Protein AF-G9KSZ7-F1 (afdb_monomer_lite)

Structure (mmCIF, N/CA/C/O backbone):
data_AF-G9KSZ7-F1
#
_entry.id   AF-G9KSZ7-F1
#
loop_
_atom_site.group_PDB
_atom_site.id
_atom_site.type_symbol
_atom_site.label_atom_id
_atom_site.label_alt_id
_atom_site.label_comp_id
_atom_site.label_asym_id
_atom_site.label_entity_id
_atom_site.label_seq_id
_atom_site.pdbx_PDB_ins_code
_atom_site.Cartn_x
_atom_site.Cartn_y
_atom_site.Cartn_z
_atom_site.occupancy
_atom_site.B_iso_or_equiv
_atom_site.auth_seq_id
_atom_site.auth_comp_id
_atom_site.auth_asym_id
_atom_site.auth_atom_id
_atom_site.pdbx_PDB_model_num
ATOM 1 N N . ARG A 1 1 ? 13.430 -9.779 -18.320 1.00 95.31 1 ARG A N 1
ATOM 2 C CA . ARG A 1 1 ? 14.544 -8.861 -18.664 1.00 95.31 1 ARG A CA 1
ATOM 3 C C . ARG A 1 1 ? 15.711 -9.668 -19.206 1.00 95.31 1 ARG A C 1
ATOM 5 O O . ARG A 1 1 ? 16.189 -10.545 -18.495 1.00 95.31 1 ARG A O 1
ATOM 12 N N . HIS A 1 2 ? 16.170 -9.365 -20.419 1.00 97.38 2 HIS A N 1
ATOM 13 C CA . HIS A 1 2 ? 17.441 -9.883 -20.922 1.00 97.38 2 HIS A CA 1
ATOM 14 C C . HIS A 1 2 ? 18.601 -9.133 -20.249 1.00 97.38 2 HIS A C 1
ATOM 16 O O . HIS A 1 2 ? 18.580 -7.903 -20.166 1.00 97.38 2 HIS A O 1
ATOM 22 N N . ARG A 1 3 ? 19.579 -9.852 -19.701 1.00 97.69 3 ARG A N 1
ATOM 23 C CA . ARG A 1 3 ? 20.746 -9.272 -19.026 1.00 97.69 3 ARG A CA 1
ATOM 24 C C . ARG A 1 3 ? 21.793 -8.908 -20.080 1.00 97.69 3 ARG A C 1
ATOM 26 O O . ARG A 1 3 ? 22.197 -9.762 -20.861 1.00 97.69 3 ARG A O 1
ATOM 33 N N . ALA A 1 4 ? 22.218 -7.646 -20.113 1.00 97.81 4 ALA A N 1
ATOM 34 C CA . ALA A 1 4 ? 23.192 -7.168 -21.095 1.00 97.81 4 ALA A CA 1
ATOM 35 C C . ALA A 1 4 ? 24.495 -7.990 -21.041 1.00 97.81 4 ALA A C 1
ATOM 37 O O . ALA A 1 4 ? 25.013 -8.244 -19.956 1.00 97.81 4 ALA A O 1
ATOM 38 N N . GLY A 1 5 ? 24.990 -8.430 -22.203 1.00 97.19 5 GLY A N 1
ATOM 39 C CA . GLY A 1 5 ? 26.233 -9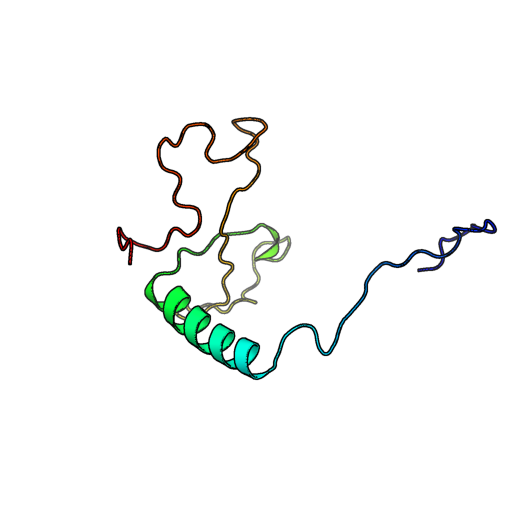.204 -22.337 1.00 97.19 5 GLY A CA 1
ATOM 40 C C . GLY A 1 5 ? 26.154 -10.690 -21.952 1.00 97.19 5 GLY A C 1
ATOM 41 O O . GLY A 1 5 ? 27.156 -11.394 -22.061 1.00 97.19 5 GLY A O 1
ATOM 42 N N . HIS A 1 6 ? 24.996 -11.199 -21.519 1.00 97.88 6 HIS A N 1
ATOM 43 C CA . HIS A 1 6 ? 24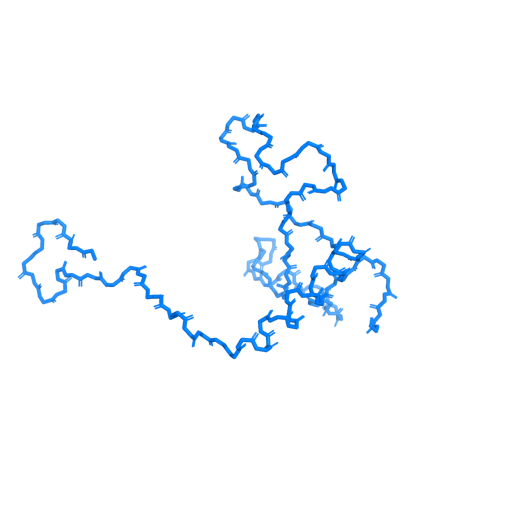.855 -12.605 -21.137 1.00 97.88 6 HIS A CA 1
ATOM 44 C C . HIS A 1 6 ? 24.451 -13.504 -22.307 1.00 97.88 6 HIS A C 1
ATOM 46 O O . HIS A 1 6 ? 23.498 -13.210 -23.017 1.00 97.88 6 HIS A O 1
ATOM 52 N N . HIS A 1 7 ? 25.135 -14.647 -22.408 1.00 97.00 7 HIS A N 1
ATOM 53 C CA . HIS A 1 7 ? 24.888 -15.703 -23.400 1.00 97.00 7 HIS A CA 1
ATOM 54 C C . HIS A 1 7 ? 24.693 -17.087 -22.747 1.00 97.00 7 HIS A C 1
ATOM 56 O O . HIS A 1 7 ? 24.741 -18.116 -23.411 1.00 97.00 7 HIS A O 1
ATOM 62 N N . CYS A 1 8 ? 24.521 -17.133 -21.422 1.00 97.69 8 CYS A N 1
ATOM 63 C CA . CYS A 1 8 ? 24.313 -18.370 -20.669 1.00 97.69 8 CYS A CA 1
ATOM 64 C C . CYS A 1 8 ? 22.821 -18.722 -20.543 1.00 97.69 8 CYS A C 1
ATOM 66 O O . CYS A 1 8 ? 21.951 -17.913 -20.859 1.00 97.69 8 CYS A O 1
ATOM 68 N N . GLN A 1 9 ? 22.516 -19.899 -19.986 1.00 97.50 9 GLN A N 1
ATOM 69 C CA . GLN A 1 9 ? 21.137 -20.377 -19.783 1.00 97.50 9 GLN A CA 1
ATOM 70 C C . GLN A 1 9 ? 20.253 -19.416 -18.963 1.00 97.50 9 GLN A C 1
ATOM 72 O O . GLN A 1 9 ? 19.047 -19.362 -19.166 1.00 97.50 9 GLN A O 1
ATOM 77 N N . ASN A 1 10 ? 20.855 -18.597 -18.093 1.00 96.69 10 ASN A N 1
ATOM 78 C CA . ASN A 1 10 ? 20.158 -17.613 -17.255 1.00 96.69 10 ASN A CA 1
ATOM 79 C C . ASN A 1 10 ? 20.313 -16.170 -17.782 1.00 96.69 10 ASN A C 1
ATOM 81 O O . ASN A 1 10 ? 20.390 -15.212 -17.001 1.00 96.69 10 ASN A O 1
ATOM 85 N N . ALA A 1 11 ? 20.438 -15.990 -19.102 1.00 97.75 11 ALA A N 1
ATOM 86 C CA . ALA A 1 11 ? 20.533 -14.669 -19.731 1.00 97.75 11 ALA A CA 1
ATOM 87 C C . ALA A 1 11 ? 19.240 -13.852 -19.578 1.00 97.75 11 ALA A C 1
ATOM 89 O O . ALA A 1 11 ? 19.280 -12.621 -19.543 1.00 97.75 11 ALA A O 1
ATOM 90 N N . VAL A 1 12 ? 18.099 -14.521 -19.411 1.00 98.00 12 VAL A N 1
ATOM 91 C CA . VAL A 1 12 ? 16.802 -13.891 -19.159 1.00 98.00 12 VAL A CA 1
ATOM 92 C C . VAL A 1 12 ? 16.359 -14.175 -17.731 1.00 98.00 12 VAL A C 1
ATOM 94 O O . VAL A 1 12 ? 16.443 -15.301 -17.254 1.00 98.00 12 VAL A O 1
ATOM 97 N N . ILE A 1 13 ? 15.864 -13.140 -17.053 1.00 97.81 13 ILE A N 1
ATOM 98 C CA . ILE A 1 13 ? 15.250 -13.258 -15.727 1.00 97.81 13 ILE A CA 1
ATOM 99 C C . ILE A 1 13 ? 13.815 -12.737 -15.740 1.00 97.81 13 ILE A C 1
ATOM 101 O O . ILE A 1 13 ? 13.509 -11.740 -16.411 1.00 97.81 13 ILE A O 1
ATOM 105 N N . VAL A 1 14 ? 12.944 -13.380 -14.969 1.00 97.75 14 VAL A N 1
ATOM 106 C CA . VAL A 1 14 ? 11.604 -12.869 -14.664 1.00 97.75 14 VAL A CA 1
ATOM 107 C C . VAL A 1 14 ? 11.747 -11.758 -13.623 1.00 97.75 14 VAL A C 1
ATOM 109 O O . VAL A 1 14 ? 12.441 -11.934 -12.627 1.00 97.75 14 VAL A O 1
ATOM 112 N N . ILE A 1 15 ? 11.141 -10.595 -13.877 1.00 97.69 15 ILE A N 1
ATOM 113 C CA . ILE A 1 15 ? 11.195 -9.434 -12.962 1.00 97.69 15 ILE A CA 1
ATOM 114 C C . ILE A 1 15 ? 9.833 -9.092 -12.354 1.00 97.69 15 ILE A C 1
ATOM 116 O O . ILE A 1 15 ? 9.775 -8.394 -11.349 1.00 97.69 15 ILE A O 1
ATOM 120 N N . LEU A 1 16 ? 8.750 -9.570 -12.971 1.00 98.00 16 LEU A N 1
ATOM 121 C CA . LEU A 1 16 ? 7.380 -9.362 -12.530 1.00 98.00 16 LEU A CA 1
ATOM 122 C C . LEU A 1 16 ? 6.504 -10.467 -13.124 1.00 98.00 16 LEU A C 1
ATOM 124 O O . LEU A 1 16 ? 6.657 -10.811 -14.296 1.00 98.00 16 LEU A O 1
ATOM 128 N N . ILE A 1 17 ? 5.599 -10.999 -12.307 1.00 98.06 17 ILE A N 1
ATOM 129 C CA . ILE A 1 17 ? 4.500 -11.872 -12.724 1.00 98.06 17 ILE A CA 1
ATOM 130 C C . ILE A 1 17 ? 3.219 -11.181 -12.259 1.00 98.06 17 ILE A C 1
ATOM 132 O O . ILE A 1 17 ? 3.129 -10.795 -11.094 1.00 98.06 17 ILE A O 1
ATOM 136 N N . LEU A 1 18 ? 2.253 -11.003 -13.160 1.00 98.00 18 LEU A N 1
ATOM 137 C CA . LEU A 1 18 ? 0.951 -10.418 -12.848 1.00 98.00 18 LEU A CA 1
ATOM 138 C C . LEU A 1 18 ? -0.133 -11.476 -13.042 1.00 98.00 18 LEU A C 1
ATOM 140 O O . LEU A 1 18 ? -0.318 -11.973 -14.151 1.00 98.00 18 LEU A O 1
ATOM 144 N N . ALA A 1 19 ? -0.846 -11.798 -11.965 1.00 97.75 19 ALA A N 1
ATOM 145 C CA . ALA A 1 19 ? -2.042 -12.627 -12.015 1.00 97.75 19 ALA A CA 1
ATOM 146 C C . ALA A 1 19 ? -3.271 -11.714 -12.061 1.00 97.75 19 ALA A C 1
ATOM 148 O O . ALA A 1 19 ? -3.598 -11.070 -11.065 1.00 97.75 19 ALA A O 1
ATOM 149 N N . TRP A 1 20 ? -3.934 -11.647 -13.218 1.00 97.31 20 TRP A N 1
ATOM 150 C CA . TRP A 1 20 ? -5.137 -10.828 -13.402 1.00 97.31 20 TRP A CA 1
ATOM 151 C C . TRP A 1 20 ? -6.294 -11.270 -12.493 1.00 97.31 20 TRP A C 1
ATOM 153 O O . TRP A 1 20 ? -7.033 -10.434 -11.986 1.00 97.31 20 TRP A O 1
ATOM 163 N N . GLU A 1 21 ? -6.396 -12.572 -12.225 1.00 97.94 21 GLU A N 1
ATOM 164 C CA . GLU A 1 21 ? -7.444 -13.194 -11.408 1.00 97.94 21 GLU A CA 1
ATOM 165 C C . GLU A 1 21 ? -6.854 -13.753 -10.100 1.00 97.94 21 GLU A C 1
ATOM 167 O O . GLU A 1 21 ? -6.879 -14.951 -9.837 1.00 97.94 21 GLU A O 1
ATOM 172 N N . GLY A 1 22 ? -6.240 -12.885 -9.288 1.00 97.50 22 GLY A N 1
ATOM 173 C CA . GLY A 1 22 ? -5.542 -13.304 -8.062 1.00 97.50 22 GLY A CA 1
ATOM 174 C C . GLY A 1 22 ? -6.451 -13.685 -6.884 1.00 97.50 22 GLY A C 1
ATOM 175 O O . GLY A 1 22 ? -6.056 -14.492 -6.045 1.00 97.50 22 GLY A O 1
ATOM 176 N N . ILE A 1 23 ? -7.653 -13.107 -6.807 1.00 98.19 23 ILE A N 1
ATOM 177 C CA . ILE A 1 23 ? -8.674 -13.393 -5.786 1.00 98.19 23 ILE A CA 1
ATOM 178 C C . ILE A 1 23 ? -10.074 -13.351 -6.417 1.00 98.19 23 ILE A C 1
ATOM 180 O O . ILE A 1 23 ? -10.251 -12.697 -7.448 1.00 98.19 23 ILE A O 1
ATOM 184 N N . PRO A 1 24 ? -11.092 -13.982 -5.801 1.00 98.50 24 PRO A N 1
ATOM 185 C CA . PRO A 1 24 ? -12.472 -13.832 -6.245 1.00 98.50 24 PRO A CA 1
ATOM 186 C C . PRO A 1 24 ? -12.911 -12.366 -6.228 1.00 98.50 24 PRO A C 1
ATOM 188 O O . PRO A 1 24 ? -12.645 -11.644 -5.264 1.00 98.50 24 PRO A O 1
ATOM 191 N N . ARG A 1 25 ? -13.644 -11.940 -7.262 1.00 98.25 25 ARG A N 1
ATOM 192 C CA . ARG A 1 25 ? -14.134 -10.559 -7.377 1.00 98.25 25 ARG A CA 1
ATOM 193 C C . ARG A 1 25 ? -14.951 -10.118 -6.160 1.00 98.25 25 ARG A C 1
ATOM 195 O O . ARG A 1 25 ? -14.715 -9.034 -5.646 1.00 98.25 25 ARG A O 1
ATOM 202 N N . SER A 1 26 ? -15.837 -10.982 -5.666 1.00 98.50 26 SER A N 1
ATOM 203 C CA . SER A 1 26 ? -16.656 -10.707 -4.479 1.00 98.50 26 SER A CA 1
ATOM 204 C C . SER A 1 26 ? -15.816 -10.387 -3.242 1.00 98.50 26 SER A C 1
ATOM 206 O O . SER A 1 26 ? -16.130 -9.450 -2.518 1.00 98.50 26 SER A O 1
ATOM 208 N N . LEU A 1 27 ? -14.714 -11.113 -3.027 1.00 98.62 27 LEU A N 1
ATOM 209 C CA . LEU A 1 27 ? -13.790 -10.829 -1.931 1.00 98.62 27 LEU A CA 1
ATOM 210 C C . LEU A 1 27 ? -13.077 -9.486 -2.136 1.00 98.62 27 LEU A C 1
ATOM 212 O O . LEU A 1 27 ? -12.912 -8.736 -1.180 1.00 98.62 27 LEU A O 1
ATOM 216 N N . GLY A 1 28 ? -12.673 -9.168 -3.370 1.00 98.56 28 GLY A N 1
ATOM 217 C CA . GLY A 1 28 ? -12.083 -7.869 -3.706 1.00 98.56 28 GLY A CA 1
ATOM 218 C C . GLY A 1 28 ? -13.024 -6.697 -3.410 1.00 98.56 28 GLY A C 1
ATOM 219 O O . GLY A 1 28 ? -12.601 -5.720 -2.792 1.00 98.56 28 GLY A O 1
ATOM 220 N N . ASP A 1 29 ? -14.298 -6.828 -3.783 1.00 98.69 29 ASP A N 1
ATOM 221 C CA . ASP A 1 29 ? -15.331 -5.817 -3.536 1.00 98.69 29 ASP A CA 1
ATOM 222 C C . ASP A 1 29 ? -15.555 -5.608 -2.025 1.00 98.69 29 ASP A C 1
ATOM 224 O O . ASP A 1 29 ? -15.546 -4.470 -1.549 1.00 98.69 29 ASP A O 1
ATOM 228 N N . THR A 1 30 ? -15.668 -6.696 -1.251 1.00 98.75 30 THR A N 1
ATOM 229 C CA . THR A 1 30 ? -15.788 -6.639 0.217 1.00 98.75 30 THR A CA 1
ATOM 230 C C . THR A 1 30 ? -14.568 -5.983 0.863 1.00 98.75 30 THR A C 1
ATOM 232 O O . THR A 1 30 ? -14.716 -5.050 1.652 1.00 98.75 30 THR A O 1
ATOM 235 N N . LEU A 1 31 ? -13.353 -6.408 0.497 1.00 98.62 31 LEU A N 1
ATOM 236 C CA . LEU A 1 31 ? -12.116 -5.856 1.057 1.00 98.62 31 LEU A CA 1
ATOM 237 C C . LEU A 1 31 ? -11.976 -4.361 0.764 1.00 98.62 31 LEU A C 1
ATOM 239 O O . LEU A 1 31 ? -11.560 -3.604 1.639 1.00 98.62 31 LEU A O 1
ATOM 243 N N . TYR A 1 32 ? -12.323 -3.920 -0.446 1.00 98.62 32 TYR A N 1
ATOM 244 C CA . TYR A 1 32 ? -12.258 -2.507 -0.803 1.00 98.62 32 TYR A CA 1
ATOM 245 C C . TYR A 1 32 ? -13.161 -1.653 0.095 1.00 98.62 32 TYR A C 1
ATOM 247 O O . TYR A 1 32 ? -12.720 -0.614 0.592 1.00 98.62 32 TYR A O 1
ATOM 255 N N . GLN A 1 33 ? -14.396 -2.101 0.336 1.00 98.56 33 GLN A N 1
ATOM 256 C CA . GLN A 1 33 ? -15.358 -1.394 1.182 1.00 98.56 33 GLN A CA 1
ATOM 257 C C . GLN A 1 33 ? -14.910 -1.379 2.648 1.00 98.56 33 GLN A C 1
ATOM 259 O O . GLN A 1 33 ? -14.729 -0.307 3.230 1.00 98.56 33 GLN A O 1
ATOM 264 N N . GLU A 1 34 ? -14.659 -2.553 3.229 1.00 98.19 34 GLU A N 1
ATOM 265 C CA . GLU A 1 34 ? -14.343 -2.691 4.654 1.00 98.19 34 GLU A CA 1
ATOM 266 C C . GLU A 1 34 ? -13.035 -1.989 5.036 1.00 98.19 34 GLU A C 1
ATOM 268 O O . GLU A 1 34 ? -12.966 -1.305 6.064 1.00 98.19 34 GLU A O 1
ATOM 273 N N . LEU A 1 35 ? -11.990 -2.114 4.208 1.00 98.12 35 LEU A N 1
ATOM 274 C CA . LEU A 1 35 ? -10.699 -1.485 4.485 1.00 98.12 35 LEU A CA 1
ATOM 275 C C . LEU A 1 35 ? -10.772 0.032 4.325 1.00 98.12 35 LEU A C 1
ATOM 277 O O . LEU A 1 35 ? -10.231 0.745 5.170 1.00 98.12 35 LEU A O 1
ATOM 281 N N . THR A 1 36 ? -11.455 0.538 3.295 1.00 98.00 36 THR A N 1
ATOM 282 C CA . THR A 1 36 ? -11.642 1.986 3.115 1.00 98.00 36 THR A CA 1
ATOM 283 C C . THR A 1 36 ? -12.354 2.597 4.319 1.00 98.00 36 THR A C 1
ATOM 285 O O . THR A 1 36 ? -11.864 3.570 4.900 1.00 98.00 36 THR A O 1
ATOM 288 N N . ASP A 1 37 ? -13.462 1.994 4.749 1.00 96.94 37 ASP A N 1
ATOM 289 C CA . ASP A 1 37 ? -14.247 2.485 5.880 1.00 96.94 37 ASP A CA 1
ATOM 290 C C . ASP A 1 37 ? -13.474 2.430 7.198 1.00 96.94 37 ASP A C 1
ATOM 292 O O . ASP A 1 37 ? -13.475 3.396 7.969 1.00 96.94 37 ASP A O 1
ATOM 296 N N . THR A 1 38 ? -12.792 1.315 7.456 1.00 96.38 38 THR A N 1
ATOM 297 C CA . THR A 1 38 ? -12.047 1.109 8.702 1.00 96.38 38 THR A CA 1
ATOM 298 C C . THR A 1 38 ? -10.839 2.035 8.785 1.00 96.38 38 THR A C 1
ATOM 300 O O . THR A 1 38 ? -10.633 2.697 9.804 1.00 96.38 38 THR A O 1
ATOM 303 N N . LEU A 1 39 ? -10.036 2.120 7.720 1.00 96.94 39 LEU A N 1
ATOM 304 C CA . LEU A 1 39 ? -8.794 2.896 7.721 1.00 96.94 39 LEU A CA 1
ATOM 305 C C . LEU A 1 39 ? -9.053 4.400 7.728 1.00 96.94 39 LEU A C 1
ATOM 307 O O . LEU A 1 39 ? -8.312 5.129 8.381 1.00 96.94 39 LEU A O 1
ATOM 311 N N . ARG A 1 40 ? -10.123 4.871 7.081 1.00 94.81 40 ARG A N 1
ATOM 312 C CA . ARG A 1 40 ? -10.510 6.284 7.147 1.00 94.81 40 ARG A CA 1
ATOM 313 C C . ARG A 1 40 ? -10.921 6.706 8.560 1.00 94.81 40 ARG A C 1
ATOM 315 O O . ARG A 1 40 ? -10.632 7.827 8.962 1.00 94.81 40 ARG A O 1
ATOM 322 N N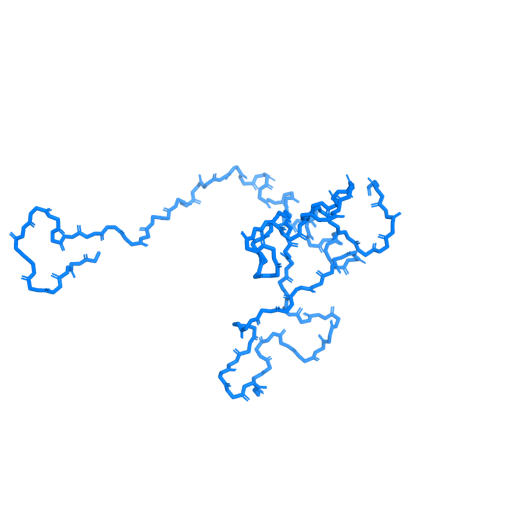 . LYS A 1 41 ? -11.612 5.836 9.302 1.00 94.00 41 LYS A N 1
ATOM 323 C CA . LYS A 1 41 ? -12.131 6.151 10.646 1.00 94.00 41 LYS A CA 1
ATOM 324 C C . LYS A 1 41 ? -11.094 5.935 11.745 1.00 94.00 41 LYS A C 1
ATOM 326 O O . LYS A 1 41 ? -11.025 6.717 12.688 1.00 94.00 41 LYS A O 1
ATOM 331 N N . TYR A 1 42 ? -10.309 4.866 11.635 1.00 95.56 42 TYR A N 1
ATOM 332 C CA . TYR A 1 42 ? -9.465 4.374 12.725 1.00 95.56 42 TYR A CA 1
ATOM 333 C C . TYR A 1 42 ? -8.018 4.096 12.302 1.00 95.56 42 TYR A C 1
ATOM 335 O O . TYR A 1 42 ? -7.220 3.636 13.115 1.00 95.56 42 TYR A O 1
ATOM 343 N N . GLY A 1 43 ? -7.642 4.312 11.044 1.00 95.50 43 GLY A N 1
ATOM 344 C CA . GLY A 1 43 ? -6.287 4.042 10.577 1.00 95.50 43 GLY A CA 1
ATOM 345 C C . GLY A 1 43 ? -5.254 4.983 11.204 1.00 95.50 43 GLY A C 1
ATOM 346 O O . GLY A 1 43 ? -5.504 6.168 11.394 1.00 95.50 43 GLY A O 1
ATOM 347 N N . ASN A 1 44 ? -4.056 4.460 11.480 1.00 94.62 44 ASN A N 1
ATOM 348 C CA . ASN A 1 44 ? -2.888 5.275 11.824 1.00 94.62 44 ASN A CA 1
ATOM 349 C C . ASN A 1 44 ? -1.920 5.296 10.630 1.00 94.62 44 ASN A C 1
ATOM 351 O O . ASN A 1 44 ? -1.261 4.278 10.377 1.00 94.62 44 ASN A O 1
ATOM 355 N N . PRO A 1 45 ? -1.827 6.407 9.877 1.00 96.12 45 PRO A N 1
ATOM 356 C CA . PRO A 1 45 ? -0.984 6.466 8.693 1.00 96.12 45 PRO A CA 1
ATOM 357 C C . PRO A 1 45 ? 0.499 6.336 9.058 1.00 96.12 45 PRO A C 1
ATOM 359 O O . PRO A 1 45 ? 0.976 6.835 10.076 1.00 96.12 45 PRO A O 1
ATOM 362 N N . THR A 1 46 ? 1.246 5.636 8.211 1.00 97.38 46 THR A N 1
ATOM 363 C CA . THR A 1 46 ? 2.692 5.440 8.327 1.00 97.38 46 THR A CA 1
ATOM 364 C C . THR A 1 46 ? 3.403 6.252 7.254 1.00 97.38 46 THR A C 1
ATOM 366 O O . THR A 1 46 ? 3.296 5.946 6.065 1.00 97.38 46 THR A O 1
ATOM 369 N N . SER A 1 47 ? 4.184 7.249 7.667 1.00 96.88 47 SER A N 1
ATOM 370 C CA . SER A 1 47 ? 5.022 8.020 6.746 1.00 96.88 47 SER A CA 1
ATOM 371 C C . SER A 1 47 ? 6.155 7.159 6.191 1.00 96.88 47 SER A C 1
ATOM 373 O O . SER A 1 47 ? 6.916 6.540 6.937 1.00 96.88 47 SER A O 1
ATOM 375 N N . ARG A 1 48 ? 6.289 7.135 4.863 1.00 97.69 48 ARG A N 1
ATOM 376 C CA . ARG A 1 48 ? 7.356 6.426 4.144 1.00 97.69 48 ARG A CA 1
ATOM 377 C C . ARG A 1 48 ? 8.174 7.422 3.336 1.00 97.69 48 ARG A C 1
ATOM 379 O O . ARG A 1 48 ? 7.625 8.395 2.831 1.00 97.69 48 ARG A O 1
ATOM 386 N N . ARG A 1 49 ? 9.470 7.144 3.149 1.00 97.50 49 ARG A N 1
ATOM 387 C CA . ARG A 1 49 ? 10.369 8.005 2.356 1.00 97.50 49 ARG A CA 1
ATOM 388 C C . ARG A 1 49 ? 9.818 8.290 0.954 1.00 97.50 49 ARG A C 1
ATOM 390 O O . ARG A 1 49 ? 9.879 9.422 0.509 1.00 97.50 49 ARG A O 1
ATOM 397 N N . CYS A 1 50 ? 9.243 7.281 0.302 1.00 97.81 50 CYS A N 1
ATOM 398 C CA . CYS A 1 50 ? 8.663 7.388 -1.039 1.00 97.81 50 CYS A CA 1
ATOM 399 C C . CYS A 1 50 ? 7.308 8.118 -1.098 1.00 97.81 50 CYS A C 1
ATOM 401 O O . CYS A 1 50 ? 6.693 8.146 -2.157 1.00 97.81 50 CYS A O 1
ATOM 403 N N . GLY A 1 51 ? 6.799 8.652 0.018 1.00 96.50 51 GLY A N 1
ATOM 404 C CA . GLY A 1 51 ? 5.564 9.443 0.023 1.00 96.50 51 GLY A CA 1
ATOM 405 C C . GLY A 1 51 ? 5.722 10.828 -0.614 1.00 96.50 51 GLY A C 1
ATOM 406 O O . GLY A 1 51 ? 4.720 11.443 -0.970 1.00 96.50 51 GLY A O 1
ATOM 407 N N . LEU A 1 52 ? 6.964 11.296 -0.773 1.00 98.19 52 LEU A N 1
ATOM 408 C CA . LEU A 1 52 ? 7.330 12.576 -1.375 1.00 98.19 52 LEU A CA 1
ATOM 409 C C . LEU A 1 52 ? 8.425 12.379 -2.435 1.00 98.19 52 LEU A C 1
ATOM 411 O O . LEU A 1 52 ? 9.110 11.354 -2.446 1.00 98.19 52 LEU A O 1
ATOM 415 N N . ASN A 1 53 ? 8.593 13.376 -3.306 1.00 98.00 53 ASN A N 1
ATOM 416 C CA . ASN A 1 53 ? 9.752 13.496 -4.194 1.00 98.00 53 ASN A CA 1
ATOM 417 C C . ASN A 1 53 ? 11.040 13.803 -3.405 1.00 98.00 53 ASN A C 1
ATOM 419 O O . ASN A 1 53 ? 10.990 14.097 -2.208 1.00 98.00 53 ASN A O 1
ATOM 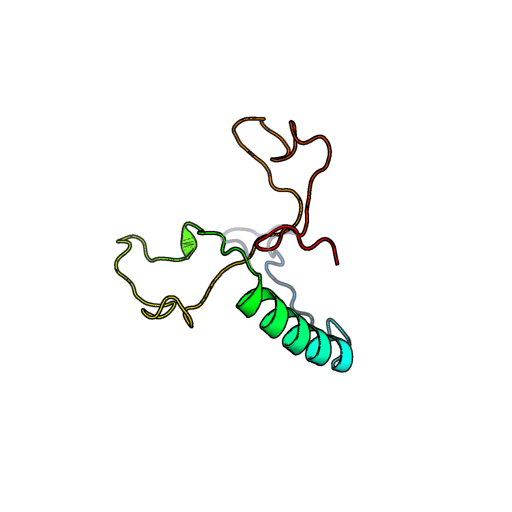423 N N . ASP A 1 54 ? 12.189 13.773 -4.084 1.00 98.00 54 ASP A N 1
ATOM 424 C CA . ASP A 1 54 ? 13.500 13.978 -3.450 1.00 98.00 54 ASP A CA 1
ATOM 425 C C . ASP A 1 54 ? 13.628 15.344 -2.756 1.00 98.00 54 ASP A C 1
ATOM 427 O O . ASP A 1 54 ? 14.090 15.402 -1.615 1.00 98.00 54 ASP A O 1
ATOM 431 N N . ASP A 1 55 ? 13.106 16.409 -3.373 1.00 97.94 55 ASP A N 1
ATOM 432 C CA . ASP A 1 55 ? 13.082 17.759 -2.786 1.00 97.94 55 ASP A CA 1
ATOM 433 C C . ASP A 1 55 ? 12.041 17.923 -1.667 1.00 97.94 55 ASP A C 1
ATOM 435 O O . ASP A 1 55 ? 12.029 18.930 -0.964 1.00 97.94 55 ASP A O 1
ATOM 439 N N . ARG A 1 56 ? 11.156 16.934 -1.482 1.00 96.75 56 ARG A N 1
ATOM 440 C CA . ARG A 1 56 ? 10.074 16.922 -0.483 1.00 96.75 56 ARG A CA 1
ATOM 441 C C . ARG A 1 56 ? 9.071 18.069 -0.605 1.00 96.75 56 ARG A C 1
ATOM 443 O O . ARG A 1 56 ? 8.501 18.513 0.388 1.00 96.75 56 ARG A O 1
ATOM 450 N N . THR A 1 57 ? 8.834 18.527 -1.824 1.00 97.50 57 THR A N 1
ATOM 451 C CA . THR A 1 57 ? 7.975 19.676 -2.139 1.00 97.50 57 THR A CA 1
ATOM 452 C C . THR A 1 57 ? 6.669 19.296 -2.828 1.00 97.50 57 THR A C 1
ATOM 454 O O . THR A 1 57 ? 5.772 20.132 -2.943 1.00 97.50 57 THR A O 1
ATOM 457 N N . CYS A 1 58 ? 6.535 18.060 -3.320 1.00 97.88 58 CYS A N 1
ATOM 458 C CA . CYS A 1 58 ? 5.351 17.669 -4.073 1.00 97.88 58 CYS A CA 1
ATOM 459 C C . CYS A 1 58 ? 4.098 17.560 -3.188 1.00 97.88 58 CYS A C 1
ATOM 461 O O . CYS A 1 58 ? 4.160 17.279 -1.994 1.00 97.88 58 CYS A O 1
ATOM 463 N N . ALA A 1 59 ? 2.931 17.732 -3.811 1.00 97.94 59 ALA A N 1
ATOM 464 C CA . ALA A 1 59 ? 1.622 17.547 -3.186 1.00 97.94 59 ALA A CA 1
ATOM 465 C C . ALA A 1 59 ? 0.853 16.377 -3.827 1.00 97.94 59 ALA A C 1
ATOM 467 O O . ALA A 1 59 ? -0.367 16.427 -3.950 1.00 97.94 59 ALA A O 1
ATOM 468 N N . CYS A 1 60 ? 1.566 15.336 -4.278 1.00 98.19 60 CYS A N 1
ATOM 469 C CA . CYS A 1 60 ? 0.993 14.234 -5.064 1.00 98.19 60 CYS A CA 1
ATOM 470 C C . CYS A 1 60 ? -0.102 13.455 -4.330 1.00 98.19 60 CYS A C 1
ATOM 472 O O . CYS A 1 60 ? -0.999 12.925 -4.971 1.00 98.19 60 CYS A O 1
ATOM 474 N N . GLN A 1 61 ? -0.040 13.399 -2.999 1.00 98.19 61 GLN A N 1
ATOM 475 C CA . GLN A 1 61 ? -1.070 12.737 -2.201 1.00 98.19 61 GLN A CA 1
ATOM 476 C C . GLN A 1 61 ? -2.323 13.607 -2.023 1.00 98.19 61 GLN A C 1
ATOM 478 O O . GLN A 1 61 ? -3.333 13.116 -1.539 1.00 98.19 61 GLN A O 1
ATOM 483 N N . GLY A 1 62 ? -2.279 14.886 -2.401 1.00 98.06 62 GLY A N 1
ATOM 484 C CA . GLY A 1 62 ? -3.268 15.890 -2.018 1.00 98.06 62 GLY A CA 1
ATOM 485 C C . GLY A 1 62 ? -2.829 16.689 -0.788 1.00 98.06 62 GLY A C 1
ATOM 486 O O . GLY A 1 62 ? -2.009 16.238 0.010 1.00 98.06 62 GLY A O 1
ATOM 487 N N . LYS A 1 63 ? -3.349 17.916 -0.667 1.00 96.50 63 LYS A N 1
ATOM 488 C CA . LYS A 1 63 ? -2.990 18.859 0.409 1.00 96.50 63 LYS A CA 1
ATOM 489 C C . LYS A 1 63 ? -3.906 18.776 1.628 1.00 96.50 63 LYS A C 1
ATOM 491 O O . LYS A 1 63 ? -3.488 19.178 2.707 1.00 96.50 63 LYS A O 1
ATOM 496 N N . ASP A 1 64 ? -5.134 18.295 1.448 1.00 97.31 64 ASP A N 1
ATOM 497 C CA . ASP A 1 64 ? -6.100 18.138 2.534 1.00 97.31 64 ASP A CA 1
ATOM 498 C C . ASP A 1 64 ? -5.742 16.895 3.370 1.00 97.31 64 ASP A C 1
ATOM 500 O O . ASP A 1 64 ? -5.813 15.780 2.846 1.00 97.31 64 ASP A O 1
ATOM 504 N N . PRO A 1 65 ? -5.375 17.045 4.656 1.00 93.62 65 PRO A N 1
ATOM 505 C CA . PRO A 1 65 ? -5.011 15.916 5.511 1.00 93.62 65 PRO A CA 1
ATOM 506 C C . PRO A 1 65 ? -6.137 14.896 5.724 1.00 93.62 65 PRO A C 1
ATOM 508 O O . PRO A 1 65 ? -5.861 13.768 6.123 1.00 93.62 65 PRO A O 1
ATOM 511 N N . SER A 1 66 ? -7.397 15.280 5.499 1.00 94.31 66 SER A N 1
ATOM 512 C CA . SER A 1 66 ? -8.561 14.412 5.701 1.00 94.31 66 SER A CA 1
ATOM 513 C C . SER A 1 66 ? -8.864 13.500 4.509 1.00 94.31 66 SER A C 1
ATOM 515 O O . SER A 1 66 ? -9.545 12.486 4.677 1.00 94.31 66 SER A O 1
ATOM 517 N N . THR A 1 67 ? -8.346 13.825 3.319 1.00 96.25 67 THR A N 1
ATOM 518 C CA . THR A 1 67 ? -8.616 13.080 2.078 1.00 96.25 67 THR A CA 1
ATOM 519 C C . THR A 1 67 ? -7.360 12.693 1.304 1.00 96.25 67 THR A C 1
ATOM 521 O O . THR A 1 67 ? -7.474 12.075 0.245 1.00 96.25 67 THR A O 1
ATOM 524 N N . CYS A 1 68 ? -6.170 13.085 1.766 1.00 97.81 68 CYS A N 1
ATOM 525 C CA . CYS A 1 68 ? -4.937 12.784 1.056 1.00 97.81 68 CYS A CA 1
ATOM 526 C C . CYS A 1 68 ? -4.629 11.278 1.034 1.00 97.81 68 CYS A C 1
ATOM 528 O O . CYS A 1 68 ? -5.016 10.509 1.917 1.00 97.81 68 CYS A O 1
ATOM 530 N N . GLY A 1 69 ? -3.902 10.851 0.003 1.00 97.94 69 GLY A N 1
ATOM 531 C CA . GLY A 1 69 ? -3.373 9.499 -0.105 1.00 97.94 69 GLY A CA 1
ATOM 532 C C . GLY A 1 69 ? -2.461 9.161 1.076 1.00 97.94 69 GLY A C 1
ATOM 533 O O . GLY A 1 69 ? -1.594 9.944 1.467 1.00 97.94 69 GLY A O 1
ATOM 534 N N . ALA A 1 70 ? -2.635 7.966 1.637 1.00 98.00 70 ALA A N 1
ATOM 535 C CA . ALA A 1 70 ? -1.900 7.521 2.812 1.00 98.00 70 ALA A CA 1
ATOM 536 C C . ALA A 1 70 ? -1.457 6.059 2.690 1.00 98.00 70 ALA A C 1
ATOM 538 O O . ALA A 1 70 ? -2.048 5.252 1.977 1.00 98.00 70 ALA A O 1
ATOM 539 N N . SER A 1 71 ? -0.396 5.709 3.419 1.00 98.06 71 SER A N 1
ATOM 540 C CA . SER A 1 71 ? 0.052 4.326 3.602 1.00 98.06 71 SER A CA 1
ATOM 541 C C . SER A 1 71 ? -0.267 3.860 5.018 1.00 98.06 71 SER A C 1
ATOM 543 O O . SER A 1 71 ? -0.005 4.587 5.972 1.00 98.06 71 SER A O 1
ATOM 545 N N . PHE A 1 72 ? -0.742 2.626 5.174 1.00 98.06 72 PHE A N 1
ATOM 546 C CA . PHE A 1 72 ? -0.999 2.001 6.475 1.00 98.06 72 PHE A CA 1
ATOM 547 C C . PHE A 1 72 ? -0.180 0.714 6.581 1.00 98.06 72 PHE A C 1
ATOM 549 O O . PHE A 1 72 ? -0.220 -0.119 5.680 1.00 98.06 72 PHE A O 1
ATOM 556 N N . SER A 1 73 ? 0.608 0.565 7.650 1.00 97.50 73 SER A N 1
ATOM 557 C CA . SER A 1 73 ? 1.491 -0.596 7.836 1.00 97.50 73 SER A CA 1
ATOM 558 C C . SER A 1 73 ? 1.022 -1.472 8.993 1.00 97.50 73 SER A C 1
ATOM 560 O O . SER A 1 73 ? 0.904 -1.006 10.125 1.00 97.50 73 SER A O 1
ATOM 562 N N . PHE A 1 74 ? 0.847 -2.763 8.724 1.00 97.31 74 PHE A N 1
ATOM 563 C CA . PHE A 1 74 ? 0.429 -3.763 9.706 1.00 97.31 74 PHE A CA 1
ATOM 564 C C . PHE A 1 74 ? 1.460 -4.884 9.843 1.00 97.31 74 PHE A C 1
ATOM 566 O O . PHE A 1 74 ? 2.402 -4.992 9.061 1.00 97.31 74 PHE A O 1
ATOM 573 N N . GLY A 1 75 ? 1.300 -5.715 10.870 1.00 97.25 75 GLY A N 1
ATOM 574 C CA . GLY A 1 75 ? 2.203 -6.823 11.144 1.00 97.25 75 GLY A CA 1
ATOM 575 C C . GLY A 1 75 ? 3.510 -6.397 11.811 1.00 97.25 75 GLY A C 1
ATOM 576 O O . GLY A 1 75 ? 3.636 -5.332 12.429 1.00 97.25 75 GLY A O 1
ATOM 577 N N . CYS A 1 76 ? 4.496 -7.284 11.714 1.00 97.81 76 CYS A N 1
ATOM 578 C CA . CYS A 1 76 ? 5.855 -7.033 12.172 1.00 97.81 76 CYS A CA 1
ATOM 579 C C . CYS A 1 76 ? 6.635 -6.255 11.109 1.00 97.81 76 CYS A C 1
ATOM 581 O O . CYS A 1 76 ? 6.390 -6.388 9.916 1.00 97.81 76 CYS A O 1
ATOM 583 N N . SER A 1 77 ? 7.626 -5.488 11.545 1.00 97.81 77 SER A N 1
ATOM 584 C CA . SER A 1 77 ? 8.647 -4.939 10.658 1.00 97.81 77 SER A CA 1
ATOM 585 C C . SER A 1 77 ? 10.002 -5.077 11.329 1.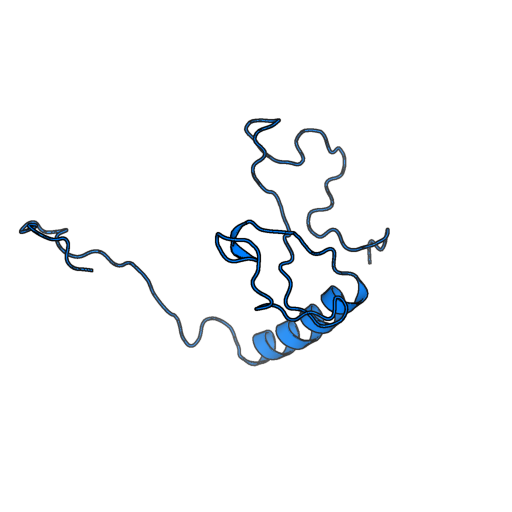00 97.81 77 SER A C 1
ATOM 587 O O . SER A 1 77 ? 10.083 -5.159 12.561 1.00 97.81 77 SER A O 1
ATOM 589 N N . TRP A 1 78 ? 11.058 -5.105 10.524 1.00 98.38 78 TRP A N 1
ATOM 590 C CA . TRP A 1 78 ? 12.410 -5.000 11.049 1.00 98.38 78 TRP A CA 1
ATOM 591 C C . TRP A 1 78 ? 12.637 -3.607 11.652 1.00 98.38 78 TRP A C 1
ATOM 593 O O . TRP A 1 78 ? 12.057 -2.613 11.206 1.00 98.38 78 TRP A O 1
ATOM 603 N N . SER A 1 79 ? 13.456 -3.556 12.692 1.00 97.75 79 SER A N 1
ATOM 604 C CA . SER A 1 79 ? 13.863 -2.358 13.409 1.00 97.75 79 SER A CA 1
ATOM 605 C C . SER A 1 79 ? 15.367 -2.405 13.642 1.00 97.75 79 SER A C 1
ATOM 607 O O . SER A 1 79 ? 15.870 -3.351 14.255 1.00 97.75 79 SER A O 1
ATOM 609 N N . MET A 1 80 ? 16.064 -1.347 13.224 1.00 97.56 80 MET A N 1
ATOM 610 C CA . MET A 1 80 ? 17.505 -1.195 13.452 1.00 97.56 80 MET A CA 1
ATOM 611 C C . MET A 1 80 ? 17.872 -1.217 14.936 1.00 97.56 80 MET A C 1
ATOM 613 O O . MET A 1 80 ? 18.918 -1.742 15.294 1.00 97.56 80 MET A O 1
ATOM 617 N N . TYR A 1 81 ? 16.986 -0.723 15.807 1.00 97.31 81 TYR A N 1
ATOM 618 C CA . TYR A 1 81 ? 17.233 -0.639 17.248 1.00 97.31 81 TYR A CA 1
ATOM 619 C C . TYR A 1 81 ? 17.368 -2.002 17.928 1.00 97.31 81 TYR A C 1
ATOM 621 O O . TYR A 1 81 ? 17.972 -2.098 18.989 1.00 97.31 81 TYR A O 1
ATOM 629 N N . PHE A 1 82 ? 16.782 -3.044 17.339 1.00 97.50 82 PHE A N 1
ATOM 630 C CA . PHE A 1 82 ? 16.833 -4.403 17.879 1.00 97.50 82 PHE A CA 1
ATOM 631 C C . PHE A 1 82 ? 17.565 -5.366 16.950 1.00 97.50 82 PHE A C 1
ATOM 633 O O . PHE A 1 82 ? 17.634 -6.550 17.261 1.00 97.50 82 PHE A O 1
ATOM 640 N N . ASN A 1 83 ? 18.028 -4.880 15.791 1.00 97.38 83 ASN A N 1
ATOM 641 C CA . ASN A 1 83 ? 18.437 -5.711 14.663 1.00 97.38 83 ASN A CA 1
ATOM 642 C C . ASN A 1 83 ? 17.466 -6.893 14.441 1.00 97.38 83 ASN A C 1
ATOM 644 O O . ASN A 1 83 ? 17.857 -8.050 14.313 1.00 97.38 83 ASN A O 1
ATOM 648 N N . GLY A 1 84 ? 16.165 -6.602 14.489 1.00 97.38 84 GLY A N 1
ATOM 649 C CA . GLY A 1 84 ? 15.131 -7.620 14.642 1.00 97.38 84 GLY A CA 1
ATOM 650 C C . GLY A 1 84 ? 13.727 -7.030 14.616 1.00 97.38 84 GLY A C 1
ATOM 651 O O . GLY A 1 84 ? 13.512 -5.921 14.132 1.00 97.38 84 GLY A O 1
ATOM 652 N N . CYS A 1 85 ? 12.739 -7.766 15.119 1.00 98.38 85 CYS A N 1
ATOM 653 C CA . CYS A 1 85 ? 11.345 -7.322 15.095 1.00 98.38 85 CYS A CA 1
ATOM 654 C C . CYS A 1 85 ? 11.127 -6.043 15.927 1.00 98.38 85 CYS A C 1
ATOM 656 O O . CYS A 1 85 ? 11.568 -5.959 17.073 1.00 98.38 85 CYS A O 1
ATOM 658 N N . LYS A 1 86 ? 10.344 -5.081 15.411 1.00 97.81 86 LYS A N 1
ATOM 659 C CA . LYS A 1 86 ? 9.929 -3.869 16.150 1.00 97.81 86 LYS A CA 1
ATOM 660 C C . LYS A 1 86 ? 9.245 -4.157 17.494 1.00 97.81 86 LYS A C 1
ATOM 662 O O . LYS A 1 86 ? 9.244 -3.300 18.370 1.00 97.81 86 LYS A O 1
ATOM 667 N N . TYR A 1 87 ? 8.679 -5.353 17.658 1.00 98.06 87 TYR A N 1
ATOM 668 C CA . TYR A 1 87 ? 7.997 -5.793 18.874 1.00 98.06 87 TYR A CA 1
ATOM 669 C C . TYR A 1 87 ? 8.908 -6.517 19.876 1.00 98.06 87 TYR A C 1
ATOM 671 O O . TYR A 1 87 ? 8.392 -7.114 20.813 1.00 98.06 87 TYR A O 1
ATOM 679 N N . ALA A 1 88 ? 10.238 -6.461 19.733 1.00 97.44 88 ALA A N 1
ATOM 680 C CA . ALA A 1 88 ? 11.182 -7.172 20.609 1.00 97.44 88 ALA A CA 1
ATOM 681 C C . ALA A 1 88 ? 10.981 -6.915 22.118 1.00 97.44 88 ALA A C 1
ATOM 683 O O . ALA A 1 88 ? 11.330 -7.757 22.937 1.00 97.44 88 ALA A O 1
ATOM 684 N N . ARG A 1 89 ? 10.402 -5.766 22.495 1.00 96.94 89 ARG A N 1
ATOM 685 C CA . ARG A 1 89 ? 10.097 -5.406 23.894 1.00 96.94 89 ARG A CA 1
ATOM 686 C C . ARG A 1 89 ? 8.600 -5.367 24.222 1.00 96.94 89 ARG A C 1
ATOM 688 O O . ARG A 1 89 ? 8.221 -4.957 25.315 1.00 96.94 89 ARG A O 1
ATOM 695 N N . SER A 1 90 ? 7.729 -5.746 23.290 1.00 96.50 90 SER A N 1
ATOM 696 C CA . SER A 1 90 ? 6.278 -5.705 23.485 1.00 96.50 90 SER A CA 1
ATOM 697 C C . SER A 1 90 ? 5.773 -7.041 24.019 1.00 96.50 90 SER A C 1
ATOM 699 O O . SER A 1 90 ? 5.795 -8.032 23.296 1.00 96.50 90 SER A O 1
ATOM 701 N N . LYS A 1 91 ? 5.256 -7.058 25.255 1.00 95.62 91 LYS A N 1
ATOM 702 C CA . LYS A 1 91 ? 4.643 -8.260 25.852 1.00 95.62 91 LYS A CA 1
ATOM 703 C C . LYS A 1 91 ? 3.404 -8.731 25.075 1.00 95.62 91 LYS A C 1
ATOM 705 O O . LYS A 1 91 ? 3.226 -9.923 24.869 1.00 95.62 91 LYS A O 1
ATOM 710 N N . THR A 1 92 ? 2.576 -7.792 24.615 1.00 94.88 92 THR A N 1
ATOM 711 C CA . THR A 1 92 ? 1.320 -8.048 23.887 1.00 94.88 92 THR A CA 1
ATOM 712 C C . THR A 1 92 ? 1.273 -7.232 22.583 1.00 94.88 92 THR A C 1
ATOM 714 O O . THR A 1 92 ? 0.686 -6.150 22.521 1.00 94.88 92 THR A O 1
ATOM 717 N N . PRO A 1 93 ? 1.947 -7.684 21.509 1.00 95.25 93 PRO A N 1
ATOM 718 C CA . PRO A 1 93 ? 2.064 -6.909 20.277 1.00 95.25 93 PRO A CA 1
ATOM 719 C C . PRO A 1 93 ? 0.743 -6.828 19.494 1.00 95.25 93 PRO A C 1
ATOM 721 O O . PRO A 1 93 ? 0.277 -7.811 18.919 1.00 95.25 93 PRO A O 1
ATOM 724 N N . ARG A 1 94 ? 0.181 -5.618 19.374 1.00 94.62 94 ARG A N 1
ATOM 725 C CA . ARG A 1 94 ? -0.956 -5.320 18.485 1.00 94.62 94 ARG A CA 1
ATOM 726 C C . ARG A 1 94 ? -0.466 -5.145 17.042 1.00 94.62 94 ARG A C 1
ATOM 728 O O . ARG A 1 94 ? -0.064 -4.050 16.650 1.00 94.62 94 ARG A O 1
ATOM 735 N N . LYS A 1 95 ? -0.470 -6.232 16.260 1.00 95.94 95 LYS A N 1
ATOM 736 C CA . LYS A 1 95 ? -0.019 -6.257 14.849 1.00 95.94 95 LYS A CA 1
ATOM 737 C C . LYS A 1 95 ? -0.943 -5.485 13.898 1.00 95.94 95 LYS A C 1
ATOM 739 O O . LYS A 1 95 ? -0.464 -4.931 12.914 1.00 95.94 95 LYS A O 1
ATOM 744 N N . PHE A 1 96 ? -2.230 -5.404 14.224 1.00 95.75 96 PHE A N 1
ATOM 745 C CA . PHE A 1 96 ? -3.250 -4.670 13.469 1.00 95.75 96 PHE A CA 1
ATOM 746 C C . PHE A 1 96 ? -3.745 -3.462 14.272 1.00 95.75 96 PHE A C 1
ATOM 748 O O . PHE A 1 96 ? -4.931 -3.294 14.526 1.00 95.75 96 PHE A O 1
ATOM 755 N N . ARG A 1 97 ? -2.806 -2.664 14.794 1.00 94.12 97 ARG A N 1
ATOM 756 C CA . ARG A 1 97 ? -3.138 -1.534 15.668 1.00 94.12 97 ARG A CA 1
ATOM 757 C C . ARG A 1 97 ? -3.845 -0.427 14.882 1.00 94.12 97 ARG A C 1
ATOM 759 O O . ARG A 1 97 ? -3.247 0.178 13.996 1.00 94.12 97 ARG A O 1
ATOM 766 N N . LEU A 1 98 ? -5.062 -0.113 15.303 1.00 94.69 98 LEU A N 1
ATOM 767 C CA . LEU A 1 98 ? -5.826 1.064 14.896 1.00 94.69 98 LEU A CA 1
ATOM 768 C C . LEU A 1 98 ? -5.727 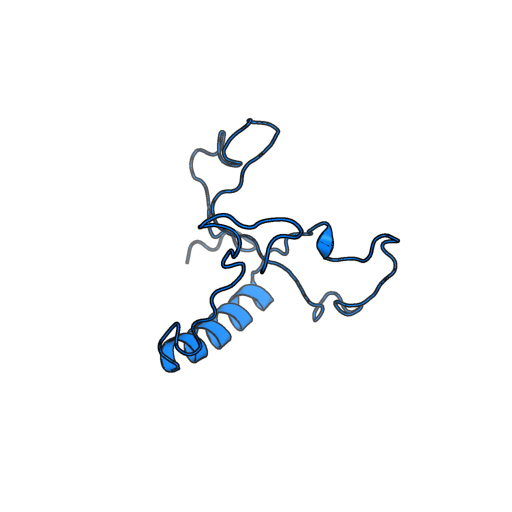2.170 15.965 1.00 94.69 98 LEU A C 1
ATOM 770 O O . LEU A 1 98 ? -5.125 1.973 17.026 1.00 94.69 98 LEU A O 1
ATOM 774 N N . ALA A 1 99 ? -6.234 3.361 15.657 1.00 91.44 99 ALA A N 1
ATOM 775 C CA . ALA A 1 99 ? -6.333 4.487 16.574 1.00 91.44 99 ALA A CA 1
ATOM 776 C C . ALA A 1 99 ? -7.233 4.123 17.764 1.00 91.44 99 ALA A C 1
ATOM 778 O O . ALA A 1 99 ? -8.250 3.447 17.613 1.00 91.44 99 ALA A O 1
ATOM 779 N N . GLY A 1 100 ? -6.829 4.556 18.959 1.00 85.88 100 GLY A N 1
ATOM 780 C CA . GLY A 1 100 ? -7.492 4.181 20.206 1.00 85.88 100 GLY A CA 1
ATOM 781 C C . GLY A 1 100 ? -7.261 2.726 20.637 1.00 85.88 100 GLY A C 1
ATOM 782 O O . GLY A 1 100 ? -6.429 1.981 20.096 1.00 85.88 100 GLY A O 1
ATOM 783 N N . ASP A 1 101 ? -7.996 2.323 21.670 1.00 77.56 101 ASP A N 1
ATOM 784 C CA . ASP A 1 101 ? -7.991 0.958 22.190 1.00 77.56 101 ASP A CA 1
ATOM 785 C C . ASP A 1 101 ? -9.323 0.269 21.897 1.00 77.56 101 ASP A C 1
ATOM 787 O O . ASP A 1 101 ? -10.133 0.017 22.779 1.00 77.56 101 ASP A O 1
ATOM 791 N N . ASN A 1 102 ? -9.549 0.003 20.609 1.00 74.44 102 ASN A N 1
ATOM 792 C CA . ASN A 1 102 ? -10.656 -0.814 20.125 1.00 74.44 102 ASN A CA 1
ATOM 793 C C . ASN A 1 102 ? -10.116 -2.207 19.761 1.00 74.44 102 ASN A C 1
ATOM 795 O O . ASN A 1 102 ? -9.452 -2.348 18.732 1.00 74.44 102 ASN A O 1
ATOM 799 N N . PRO A 1 103 ? -10.294 -3.220 20.631 1.00 74.31 103 PRO A N 1
ATOM 800 C CA . PRO A 1 103 ? -9.897 -4.600 20.349 1.00 74.31 103 PRO A CA 1
ATOM 801 C C . PRO A 1 103 ? -10.916 -5.368 19.490 1.00 74.31 103 PRO A C 1
ATOM 803 O O . PRO A 1 103 ? -10.612 -6.488 19.087 1.00 74.31 103 PRO A O 1
ATOM 806 N N . LYS A 1 104 ? -12.101 -4.791 19.255 1.00 63.72 104 LYS A N 1
ATOM 807 C CA . LYS A 1 104 ? -13.140 -5.319 18.364 1.00 63.72 104 LYS A CA 1
ATOM 808 C C . LYS A 1 104 ? -13.011 -4.724 16.972 1.00 63.72 104 LYS A C 1
ATOM 810 O O . LYS A 1 104 ? -12.667 -3.522 16.900 1.00 63.72 104 LYS A O 1
#

pLDDT: mean 96.13, std 5.12, range [63.72, 98.75]

InterPro domains:
  IPR040175 Methylcytosine dioxygenase TET1/2/3 [PTHR23358] (1-104)

Radius of gyration: 19.82 Å; chains: 1; bounding box: 43×40×49 Å

Organism: Mustela putorius furo (NCBI:txid9669)

Secondary structure (DSSP, 8-state):
-BPTT--STTSB-------TTSS-HHHHHHHHHHHHHHHHHH------GGGS-TTS---TT-S-TTTS------S--EEGGGTEETTTT-SS--TTPPSSS---

Sequence (104 aa):
RHRAGHHCQNAVIVILILAWEGIPRSLGDTLYQELTDTLRKYGNPTSRRCGLNDDRTCACQGKDPSTCGASFSFGCSWSMYFNGCKYARSKTPRKFRLAGDNPK

Foldseek 3Di:
DQAPPDDDPPRDDDDDDDDPCPDDPVVVVVCVVVVVVCCLVWADFDDDPVPAPPVRPDQVQHDDPSRGDTHGAFAWDQDPVVNGTPCPPPPDDPRPDTHDPDPD